Protein AF-A0AAW1UJN9-F1 (afdb_monomer)

Foldseek 3Di:
DDLLVQLVCVQPHPDDDDDDPQVNQVSCVVPPDLVSLVVDDDDCPDDDPDDDDDDDPPDPCVVVVVVVVVVCVVVCVVVVVCVVPGHDRDDSPCPPDPPPPCDCVNCVVVVVVVVVVVVVVVVVVVVVVVVVVVVVVVD

Organism: NCBI:txid420089

pLDDT: mean 86.1, std 11.38, range [46.56, 97.56]

Mean predicted aligned error: 10.86 Å

Secondary structure (DSSP, 8-state):
--HHHHHHHHHHSS------HHHHHHHHHHHS-HHHHTT-----S-----PPPP--TT-TTHHHHHHHHHHHHHTTHHHHHHHHHSPPPPP---TT-------TTTTHHHHHHHHHHHHHHHHHHHHHHHHHHHHTT--

Solvent-accessible surface area (backbone atoms only — not comparable to full-atom values): 8823 Å² total; per-residue (Å²): 133,55,72,68,60,44,51,52,40,44,74,77,44,102,50,88,72,92,68,63,60,36,69,46,28,47,53,46,61,76,70,50,53,69,78,53,52,62,69,65,81,86,77,91,85,75,88,82,68,85,85,77,89,86,74,69,88,92,48,87,58,55,61,61,52,51,53,51,52,51,50,39,54,76,70,41,51,54,59,55,51,47,67,72,72,43,45,63,78,67,78,57,84,62,89,77,59,88,73,77,76,79,46,72,78,78,50,43,67,61,56,50,54,51,51,51,51,54,53,52,52,52,51,52,53,52,51,51,54,53,50,53,60,52,57,65,68,75,110

Structure (mmCIF, N/CA/C/O backbone):
data_AF-A0AAW1UJN9-F1
#
_entry.id   AF-A0AAW1UJN9-F1
#
loop_
_atom_site.group_PDB
_atom_site.id
_atom_site.type_symbol
_atom_site.label_atom_id
_atom_site.label_alt_id
_atom_site.label_comp_id
_atom_site.label_asym_id
_atom_site.label_entity_id
_atom_site.label_seq_id
_atom_site.pdbx_PDB_ins_code
_atom_site.Cartn_x
_atom_site.Cartn_y
_atom_site.Cartn_z
_atom_site.occupancy
_atom_site.B_iso_or_equiv
_atom_site.auth_seq_id
_atom_site.auth_comp_id
_atom_site.auth_asym_id
_atom_site.auth_atom_id
_atom_site.pdbx_PDB_model_num
ATOM 1 N N . MET A 1 1 ? 2.416 -18.960 -7.296 1.00 78.38 1 MET A N 1
ATOM 2 C CA . MET A 1 1 ? 1.142 -18.286 -6.951 1.00 78.38 1 MET A CA 1
ATOM 3 C C . MET A 1 1 ? 0.792 -17.312 -8.062 1.00 78.38 1 MET A C 1
ATOM 5 O O . MET A 1 1 ? 1.701 -16.691 -8.597 1.00 78.38 1 MET A O 1
ATOM 9 N N . THR A 1 2 ? -0.483 -17.203 -8.435 1.00 92.25 2 THR A N 1
ATOM 10 C CA . THR A 1 2 ? -0.941 -16.167 -9.376 1.00 92.25 2 THR A CA 1
ATOM 11 C C . THR A 1 2 ? -1.050 -14.821 -8.657 1.00 92.25 2 THR A C 1
ATOM 13 O O . THR A 1 2 ? -1.210 -14.784 -7.438 1.00 92.25 2 THR A O 1
ATOM 16 N N . ILE A 1 3 ? -0.988 -13.712 -9.402 1.00 92.44 3 ILE A N 1
ATOM 17 C CA . ILE A 1 3 ? -1.084 -12.35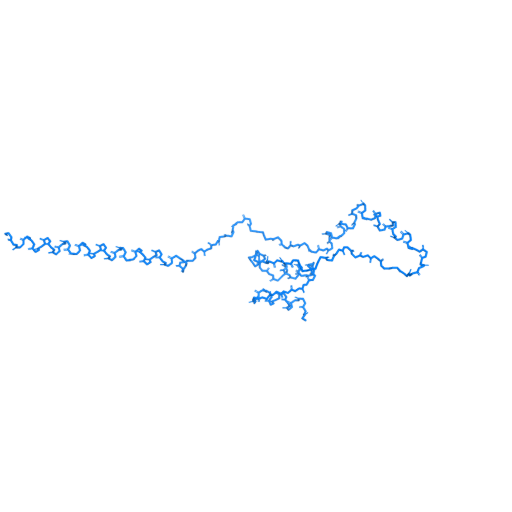5 -8.833 1.00 92.44 3 ILE A CA 1
ATOM 18 C C . ILE A 1 3 ? -2.394 -12.175 -8.053 1.00 92.44 3 ILE A C 1
ATOM 20 O O . ILE A 1 3 ? -2.378 -11.678 -6.932 1.00 92.44 3 ILE A O 1
ATOM 24 N N . LYS A 1 4 ? -3.517 -12.642 -8.616 1.00 92.94 4 LYS A N 1
ATOM 25 C CA . LYS A 1 4 ? -4.835 -12.561 -7.968 1.00 92.94 4 LYS A CA 1
ATOM 26 C C . LYS A 1 4 ? -4.880 -13.327 -6.648 1.00 92.94 4 LYS A C 1
ATOM 28 O O . LYS A 1 4 ? -5.376 -12.794 -5.666 1.00 92.94 4 LYS A O 1
ATOM 33 N N . GLU A 1 5 ? -4.335 -14.544 -6.614 1.00 93.94 5 GLU A N 1
ATOM 34 C CA . GLU A 1 5 ? -4.340 -15.343 -5.386 1.00 93.94 5 GLU A CA 1
ATOM 35 C C . GLU A 1 5 ? -3.401 -14.759 -4.327 1.00 93.94 5 GLU A C 1
ATOM 37 O O . GLU A 1 5 ? -3.766 -14.689 -3.158 1.00 93.94 5 GLU A O 1
ATOM 42 N N . GLY A 1 6 ? -2.224 -14.267 -4.729 1.00 93.75 6 GLY A N 1
ATOM 43 C CA . GLY A 1 6 ? -1.302 -13.590 -3.815 1.00 93.75 6 GLY A CA 1
ATOM 44 C C . GLY A 1 6 ? -1.935 -12.357 -3.172 1.00 93.75 6 GLY A C 1
ATOM 45 O O . GLY A 1 6 ? -1.888 -12.205 -1.956 1.00 93.75 6 GLY A O 1
ATOM 46 N N . ILE A 1 7 ? -2.599 -11.520 -3.971 1.00 94.12 7 ILE A N 1
ATOM 47 C CA . ILE A 1 7 ? -3.279 -10.308 -3.494 1.00 94.12 7 ILE A CA 1
ATOM 48 C C . ILE A 1 7 ? -4.488 -10.639 -2.612 1.00 94.12 7 ILE A C 1
ATOM 50 O O . ILE A 1 7 ? -4.692 -9.980 -1.596 1.00 94.12 7 ILE A O 1
ATOM 54 N N . ARG A 1 8 ? -5.246 -11.694 -2.933 1.00 93.31 8 ARG A N 1
ATOM 55 C CA . ARG A 1 8 ? -6.357 -12.166 -2.091 1.00 93.31 8 ARG A CA 1
ATOM 56 C C . ARG A 1 8 ? -5.879 -12.551 -0.691 1.00 93.31 8 ARG A C 1
ATOM 58 O O . ARG A 1 8 ? -6.518 -12.196 0.291 1.00 93.31 8 ARG A O 1
ATOM 65 N N . ARG A 1 9 ? -4.728 -13.218 -0.594 1.00 93.62 9 ARG A N 1
ATOM 66 C CA . ARG A 1 9 ? -4.125 -13.577 0.698 1.00 93.62 9 ARG A CA 1
ATOM 67 C C . ARG A 1 9 ? -3.615 -12.364 1.470 1.00 93.62 9 ARG A C 1
ATOM 69 O O . ARG A 1 9 ? -3.770 -12.337 2.682 1.00 93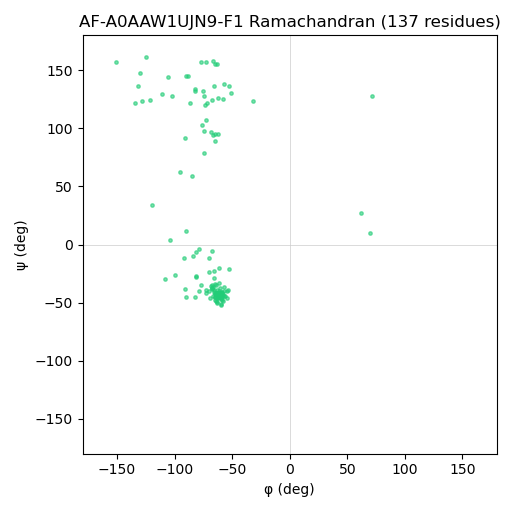.62 9 ARG A O 1
ATOM 76 N N . VAL A 1 10 ? -3.079 -11.350 0.784 1.00 92.75 10 VAL A N 1
ATOM 77 C CA . VAL A 1 10 ? -2.725 -10.058 1.410 1.00 92.75 10 VAL A CA 1
ATOM 78 C C . VAL A 1 10 ? -3.959 -9.365 2.003 1.00 92.75 10 VAL A C 1
ATOM 80 O O . VAL A 1 10 ? -3.845 -8.684 3.016 1.00 92.75 10 VAL A O 1
ATOM 83 N N . GLN A 1 11 ? -5.137 -9.534 1.395 1.00 90.06 11 GLN A N 1
ATOM 84 C CA . GLN A 1 11 ? -6.385 -8.951 1.895 1.00 90.06 11 GLN A CA 1
ATOM 85 C C . GLN A 1 11 ? -6.907 -9.657 3.159 1.00 90.06 11 GLN A C 1
ATOM 87 O O . GLN A 1 11 ? -7.438 -8.996 4.047 1.00 90.06 11 GLN A O 1
ATOM 92 N N . SER A 1 12 ? -6.795 -10.989 3.238 1.00 89.75 12 SER A N 1
ATOM 93 C CA . SER A 1 12 ? -7.423 -11.790 4.301 1.00 89.75 12 SER A CA 1
ATOM 94 C C . SER A 1 12 ? -6.492 -12.208 5.442 1.00 89.75 12 SER A C 1
ATOM 96 O O . SER A 1 12 ? -6.967 -12.487 6.540 1.00 89.75 12 SER A O 1
ATOM 98 N N . GLU A 1 13 ? -5.188 -12.314 5.192 1.00 90.94 13 GLU A N 1
ATOM 99 C CA . GLU A 1 13 ? -4.197 -12.878 6.117 1.00 90.94 13 GLU A CA 1
ATOM 100 C C . GLU A 1 13 ? -3.059 -11.880 6.378 1.00 90.94 13 GLU A C 1
ATOM 102 O O . GLU A 1 13 ? -2.806 -10.969 5.590 1.00 90.94 13 GLU A O 1
ATOM 107 N N . PHE A 1 14 ? -2.304 -12.080 7.464 1.00 88.94 14 PHE A N 1
ATOM 108 C CA . PHE A 1 14 ? -1.054 -11.350 7.697 1.00 88.94 14 PHE A CA 1
ATOM 109 C C . PHE A 1 14 ? 0.047 -11.890 6.769 1.00 88.94 14 PHE A C 1
ATOM 111 O O . PHE A 1 14 ? 0.872 -12.719 7.157 1.00 88.94 14 PHE A O 1
ATOM 118 N N . PHE A 1 15 ? 0.009 -11.464 5.507 1.00 92.19 15 PHE A N 1
ATOM 119 C CA . PHE A 1 15 ? 0.853 -11.984 4.437 1.00 92.19 15 PHE A CA 1
ATOM 120 C C . PHE A 1 15 ? 1.500 -10.851 3.633 1.00 92.19 15 PHE A C 1
ATOM 122 O O . PHE A 1 15 ? 0.849 -9.877 3.265 1.00 92.19 15 PHE A O 1
ATOM 129 N N . GLY A 1 16 ? 2.791 -10.994 3.330 1.00 91.62 16 GLY A N 1
ATOM 130 C CA . GLY A 1 16 ? 3.513 -10.113 2.414 1.00 91.62 16 GLY A CA 1
ATOM 131 C C . GLY A 1 16 ? 3.684 -10.784 1.054 1.00 91.62 16 GLY A C 1
ATOM 132 O O . GLY A 1 16 ? 4.184 -11.906 0.980 1.00 91.62 16 GLY A O 1
ATOM 133 N N . PHE A 1 17 ? 3.303 -10.102 -0.026 1.00 92.81 17 PHE A N 1
ATOM 134 C CA . PHE A 1 17 ? 3.439 -10.621 -1.387 1.00 92.81 17 PHE A CA 1
ATOM 135 C C . PHE A 1 17 ? 4.305 -9.699 -2.245 1.00 92.81 17 PHE A C 1
ATOM 137 O O . PHE A 1 17 ? 4.010 -8.516 -2.393 1.00 92.81 17 PHE A O 1
ATOM 144 N N . HIS A 1 18 ? 5.370 -10.251 -2.827 1.00 92.12 18 HIS A N 1
ATOM 145 C CA . HIS A 1 18 ? 6.220 -9.530 -3.768 1.00 92.12 18 HIS A CA 1
ATOM 146 C C . HIS A 1 18 ? 5.652 -9.644 -5.185 1.00 92.12 18 HIS A C 1
ATOM 148 O O . HIS A 1 18 ? 5.489 -10.746 -5.711 1.00 92.12 18 HIS A O 1
ATOM 154 N N . VAL A 1 19 ? 5.358 -8.502 -5.804 1.00 90.88 19 VAL A N 1
ATOM 155 C CA . VAL A 1 19 ? 4.787 -8.415 -7.150 1.00 90.88 19 VAL A CA 1
ATOM 156 C C . VAL A 1 19 ? 5.226 -7.121 -7.826 1.00 90.88 19 VAL A C 1
ATOM 158 O O . VAL A 1 19 ? 5.560 -6.141 -7.162 1.00 90.88 19 VAL A O 1
ATOM 161 N N . GLU A 1 20 ? 5.199 -7.108 -9.157 1.00 88.25 20 GLU A N 1
ATOM 162 C CA . GLU A 1 20 ? 5.316 -5.877 -9.930 1.00 88.25 20 GLU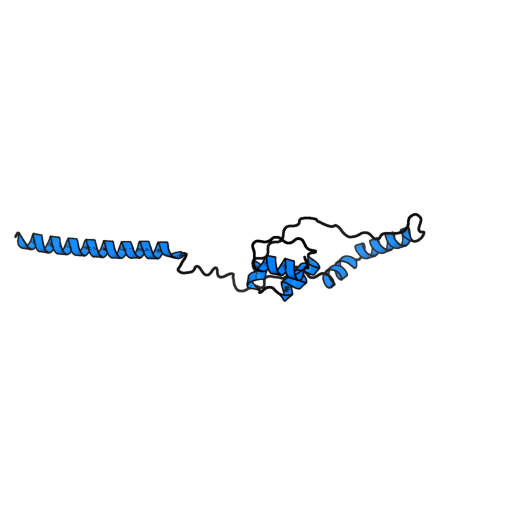 A CA 1
ATOM 163 C C . GLU A 1 20 ? 4.199 -4.894 -9.534 1.00 88.25 20 GLU A C 1
ATOM 165 O O . GLU A 1 20 ? 3.009 -5.221 -9.602 1.00 88.25 20 GLU A O 1
ATOM 170 N N . LEU A 1 21 ? 4.588 -3.677 -9.149 1.00 87.75 21 LEU A N 1
ATOM 171 C CA . LEU A 1 21 ? 3.677 -2.681 -8.587 1.00 87.75 21 LEU A CA 1
ATOM 172 C C . LEU A 1 21 ? 2.516 -2.330 -9.519 1.00 87.75 21 LEU A C 1
ATOM 174 O O . LEU A 1 21 ? 1.384 -2.277 -9.062 1.00 87.75 21 LEU A O 1
ATOM 178 N N . SER A 1 22 ? 2.752 -2.135 -10.819 1.00 88.62 22 SER A N 1
ATOM 179 C CA . SER A 1 22 ? 1.677 -1.738 -11.742 1.00 88.62 22 SER A CA 1
ATOM 180 C C . SER A 1 22 ? 0.587 -2.803 -11.861 1.00 88.62 22 SER A C 1
ATOM 182 O O . SER A 1 22 ? -0.601 -2.519 -11.693 1.00 88.62 22 SER A O 1
ATOM 184 N N . SER A 1 23 ? 0.994 -4.049 -12.107 1.00 90.56 23 SER A N 1
ATOM 185 C CA . SER A 1 23 ? 0.080 -5.186 -12.194 1.00 90.56 23 SER A CA 1
ATOM 186 C C . SER A 1 23 ? -0.626 -5.437 -10.857 1.00 90.56 23 SER A C 1
ATOM 188 O O . SER A 1 23 ? -1.829 -5.706 -10.832 1.00 90.56 23 SER A O 1
ATOM 190 N N . GLY A 1 24 ? 0.097 -5.297 -9.741 1.00 92.12 24 GLY A N 1
ATOM 191 C CA . GLY A 1 24 ? -0.461 -5.427 -8.397 1.00 92.12 24 GLY A CA 1
ATOM 192 C C . GLY A 1 24 ? -1.490 -4.344 -8.071 1.00 92.12 24 GLY A C 1
ATOM 193 O O . GLY A 1 24 ? -2.595 -4.660 -7.636 1.00 92.12 24 GLY A O 1
ATOM 194 N N . TYR A 1 25 ? -1.173 -3.080 -8.352 1.00 91.75 25 TYR A N 1
ATOM 195 C CA . TYR A 1 25 ? -2.057 -1.944 -8.101 1.00 91.75 25 TYR A CA 1
ATOM 196 C C . TYR A 1 25 ? -3.335 -1.986 -8.912 1.00 91.75 25 TYR A C 1
ATOM 198 O O . TYR A 1 25 ? -4.384 -1.626 -8.381 1.00 91.75 25 TYR A O 1
ATOM 206 N N . LYS A 1 26 ? -3.281 -2.486 -10.146 1.00 92.44 26 LYS A N 1
ATOM 207 C CA . LYS A 1 26 ? -4.488 -2.720 -10.937 1.00 92.44 26 LYS A CA 1
ATOM 208 C C . LYS A 1 26 ? -5.431 -3.702 -10.240 1.00 92.44 26 LYS A C 1
ATOM 210 O O . LYS A 1 26 ? -6.591 -3.384 -10.010 1.00 92.44 26 LYS A O 1
ATOM 215 N N . VAL A 1 27 ? -4.920 -4.865 -9.831 1.00 93.25 27 VAL A N 1
ATOM 216 C CA . VAL A 1 27 ? -5.740 -5.891 -9.168 1.00 93.25 27 VAL A CA 1
ATOM 217 C C . VAL A 1 27 ? -6.250 -5.410 -7.807 1.00 93.25 27 VAL A C 1
ATOM 219 O O . VAL A 1 27 ? -7.412 -5.646 -7.486 1.00 93.25 27 VAL A O 1
ATOM 222 N N . ILE A 1 28 ? -5.428 -4.711 -7.019 1.00 93.00 28 ILE A N 1
ATOM 223 C CA . ILE A 1 28 ? -5.841 -4.107 -5.738 1.00 93.00 28 ILE A CA 1
ATOM 224 C C . ILE A 1 28 ? -6.931 -3.054 -5.965 1.00 93.00 28 ILE A C 1
ATOM 226 O O . ILE A 1 28 ? -7.920 -3.035 -5.239 1.00 93.00 28 ILE A O 1
ATOM 230 N N . GLY A 1 29 ? -6.784 -2.203 -6.982 1.00 90.50 29 GLY A N 1
ATOM 231 C CA . GLY A 1 29 ? -7.778 -1.193 -7.341 1.00 90.50 29 GLY A CA 1
ATOM 232 C C . GLY A 1 29 ? -9.156 -1.790 -7.634 1.00 90.50 29 GLY A C 1
ATOM 233 O O . GLY A 1 29 ? -10.151 -1.226 -7.176 1.00 90.50 29 GLY A O 1
ATOM 234 N N . ASP A 1 30 ? -9.181 -2.939 -8.318 1.00 90.25 30 ASP A N 1
ATOM 235 C CA . ASP A 1 30 ? -10.397 -3.654 -8.725 1.00 90.25 30 ASP A CA 1
ATOM 236 C C . ASP A 1 30 ? -11.020 -4.517 -7.607 1.00 90.25 30 ASP A C 1
ATOM 238 O O . ASP A 1 30 ? -12.221 -4.780 -7.636 1.00 90.25 30 ASP A O 1
ATOM 242 N N . SER A 1 31 ? -10.225 -5.004 -6.645 1.00 91.00 31 SER A N 1
ATOM 243 C CA . SER A 1 31 ? -10.675 -5.992 -5.642 1.00 91.00 31 SER A CA 1
ATOM 244 C C . SER A 1 31 ? -10.847 -5.447 -4.223 1.00 91.00 31 SER A C 1
ATOM 246 O O . SER A 1 31 ? -11.678 -5.968 -3.478 1.00 91.00 31 SER A O 1
ATOM 248 N N . PHE A 1 32 ? -10.084 -4.423 -3.830 1.00 90.12 32 PHE A N 1
ATOM 249 C CA . PHE A 1 32 ? -10.093 -3.909 -2.459 1.00 90.12 32 PHE A CA 1
ATOM 250 C C . PHE A 1 32 ? -11.168 -2.839 -2.299 1.00 90.12 32 PHE A C 1
ATOM 252 O O . PHE A 1 32 ? -11.396 -2.012 -3.188 1.00 90.12 32 PHE A O 1
ATOM 259 N N . LYS A 1 33 ? -11.784 -2.793 -1.119 1.00 88.25 33 LYS A N 1
ATOM 260 C CA . LYS A 1 33 ? -12.666 -1.684 -0.731 1.00 88.25 33 LYS A CA 1
ATOM 261 C C . LYS A 1 33 ? -11.841 -0.431 -0.437 1.00 88.25 33 LYS A C 1
ATOM 263 O O . LYS A 1 33 ? -10.676 -0.521 -0.060 1.00 88.25 33 LYS A O 1
ATOM 268 N N . GLU A 1 34 ? -12.454 0.748 -0.533 1.00 83.50 34 GLU A N 1
ATOM 269 C CA . GLU A 1 34 ? -11.770 2.024 -0.246 1.00 83.50 34 GLU A CA 1
ATOM 270 C C . GLU A 1 34 ? -11.122 2.060 1.146 1.00 83.50 34 GLU A C 1
ATOM 272 O O . GLU A 1 34 ? -9.980 2.488 1.286 1.00 83.50 34 GLU A O 1
ATOM 277 N N . THR A 1 35 ? -11.790 1.510 2.162 1.00 81.06 35 THR A N 1
ATOM 278 C CA . THR A 1 35 ? -11.248 1.410 3.527 1.00 81.06 35 THR A CA 1
ATOM 279 C C . THR A 1 35 ? -10.015 0.508 3.616 1.00 81.06 35 THR A C 1
ATOM 281 O O . THR A 1 35 ? -9.107 0.773 4.398 1.00 81.06 35 THR A O 1
ATOM 284 N N . GLU A 1 36 ? -9.961 -0.553 2.809 1.00 83.69 36 GLU A N 1
ATOM 285 C CA . GLU A 1 36 ? -8.856 -1.520 2.796 1.00 83.69 36 GLU A CA 1
ATOM 286 C C . GLU A 1 36 ? -7.633 -0.955 2.064 1.00 83.69 36 GLU A C 1
ATOM 288 O O . GLU A 1 36 ? -6.499 -1.172 2.492 1.00 83.69 36 GLU A O 1
ATOM 293 N N . LYS A 1 37 ? -7.848 -0.157 1.008 1.00 87.81 37 LYS A N 1
ATOM 294 C CA . LYS A 1 37 ? -6.772 0.527 0.267 1.00 87.81 37 LYS A CA 1
ATOM 295 C C . LYS A 1 37 ? -5.927 1.420 1.181 1.00 87.81 37 LYS A C 1
ATOM 297 O O . LYS A 1 37 ? -4.711 1.485 1.024 1.00 87.81 37 LYS A O 1
ATOM 302 N N . CYS A 1 38 ? -6.551 2.063 2.167 1.00 84.25 38 CYS A N 1
ATOM 303 C CA . CYS A 1 38 ? -5.880 2.936 3.132 1.00 84.25 38 CYS A CA 1
ATOM 304 C C . CYS A 1 38 ? -4.981 2.185 4.130 1.00 84.25 38 CYS A C 1
ATOM 306 O O . CYS A 1 38 ? -4.051 2.773 4.681 1.00 84.25 38 CYS A O 1
ATOM 308 N N . GLY A 1 39 ? -5.248 0.897 4.363 1.00 82.06 39 GLY A N 1
ATOM 309 C CA . GLY A 1 39 ? -4.434 0.031 5.219 1.00 82.06 39 GLY A CA 1
ATOM 310 C C . GLY A 1 39 ? -3.231 -0.592 4.506 1.00 82.06 39 GLY A C 1
ATOM 311 O O . GLY A 1 39 ? -2.375 -1.183 5.163 1.00 82.06 39 GLY A O 1
ATOM 312 N N . LEU A 1 40 ? -3.142 -0.461 3.178 1.00 87.44 40 LEU A N 1
ATOM 313 C CA . LEU A 1 40 ? -2.094 -1.087 2.381 1.00 87.44 40 LEU A CA 1
ATOM 314 C C . LEU A 1 40 ? -0.719 -0.469 2.686 1.00 87.44 40 LEU A C 1
ATOM 316 O O . LEU A 1 40 ? -0.502 0.738 2.538 1.00 87.44 40 LEU A O 1
ATOM 320 N N . ARG A 1 41 ? 0.244 -1.314 3.061 1.00 86.44 41 ARG A N 1
ATOM 321 C CA . ARG A 1 41 ? 1.650 -0.936 3.235 1.00 86.44 41 ARG A CA 1
ATOM 322 C C . ARG A 1 41 ? 2.488 -1.593 2.148 1.00 86.44 41 ARG A C 1
ATOM 324 O O . ARG A 1 41 ? 2.403 -2.797 1.938 1.00 86.44 41 ARG A O 1
ATOM 331 N N . GLU A 1 42 ? 3.297 -0.790 1.470 1.00 87.12 42 GLU A N 1
ATOM 332 C CA . GLU A 1 42 ? 4.283 -1.262 0.500 1.00 87.12 42 GLU A CA 1
ATOM 333 C C . GLU A 1 42 ? 5.684 -1.155 1.107 1.00 87.12 42 GLU A C 1
ATOM 335 O O . GLU A 1 42 ? 5.970 -0.221 1.859 1.00 87.12 42 GLU A O 1
ATOM 340 N N . ILE A 1 43 ? 6.553 -2.110 0.782 1.00 89.06 43 ILE A N 1
ATOM 341 C CA . ILE A 1 43 ? 7.973 -2.074 1.134 1.00 89.06 43 ILE A CA 1
ATOM 342 C C . ILE A 1 43 ? 8.752 -2.326 -0.152 1.00 89.06 43 ILE A C 1
ATOM 344 O O . ILE A 1 43 ? 8.556 -3.347 -0.816 1.00 89.06 43 ILE A O 1
ATOM 348 N N . THR A 1 44 ? 9.636 -1.399 -0.507 1.00 85.88 44 THR A N 1
ATOM 349 C CA . THR A 1 44 ? 10.494 -1.539 -1.685 1.00 85.88 44 THR A CA 1
ATOM 350 C C . THR A 1 44 ? 11.567 -2.585 -1.406 1.00 85.88 44 THR A C 1
ATOM 352 O O . THR A 1 44 ? 12.487 -2.342 -0.631 1.00 85.88 44 THR A O 1
ATOM 355 N N . TYR A 1 45 ? 11.440 -3.759 -2.028 1.00 82.88 45 TYR A N 1
ATOM 356 C CA . TYR A 1 45 ? 12.422 -4.840 -1.894 1.00 82.88 45 TYR A CA 1
ATOM 357 C C . TYR A 1 45 ? 13.525 -4.763 -2.960 1.00 82.88 45 TYR A C 1
ATOM 359 O O . TYR A 1 45 ? 14.704 -4.878 -2.643 1.00 82.88 45 TYR A O 1
ATOM 367 N N . VAL A 1 46 ? 13.151 -4.526 -4.222 1.00 81.19 46 VAL A N 1
ATOM 368 C CA . VAL A 1 46 ? 14.085 -4.354 -5.344 1.00 81.19 46 VAL A CA 1
ATOM 369 C C . VAL A 1 46 ? 13.646 -3.145 -6.153 1.00 81.19 46 VAL A C 1
ATOM 371 O O . VAL A 1 46 ? 12.528 -3.114 -6.663 1.00 81.19 46 VAL A O 1
ATOM 374 N N . ASP A 1 47 ? 14.537 -2.167 -6.278 1.00 73.06 47 ASP A N 1
ATOM 375 C CA . ASP A 1 47 ? 14.350 -1.017 -7.157 1.00 73.06 47 ASP A CA 1
ATOM 376 C C . ASP A 1 47 ? 14.950 -1.337 -8.532 1.00 73.06 47 ASP A C 1
ATOM 378 O O . ASP A 1 47 ? 16.154 -1.188 -8.769 1.00 73.06 47 ASP A O 1
ATOM 382 N N . VAL A 1 48 ? 14.123 -1.877 -9.431 1.00 67.94 48 VAL A N 1
ATOM 383 C CA . VAL A 1 48 ? 14.545 -2.130 -10.812 1.00 67.94 48 VAL A CA 1
ATOM 384 C C . VAL A 1 48 ? 14.544 -0.799 -11.552 1.00 67.94 48 VAL A C 1
ATOM 386 O O . VAL A 1 48 ? 13.499 -0.293 -11.957 1.00 67.94 48 VAL A O 1
ATOM 389 N N . LYS A 1 49 ? 15.739 -0.237 -11.743 1.00 62.62 49 LYS A N 1
ATOM 390 C CA . LYS A 1 49 ? 15.933 0.928 -12.611 1.00 62.62 49 LYS A CA 1
ATOM 391 C C . LYS A 1 49 ? 15.589 0.591 -14.064 1.00 62.62 49 LYS A C 1
ATOM 393 O O . LYS A 1 49 ? 15.660 -0.564 -14.477 1.00 62.62 49 LYS A O 1
ATOM 398 N N . GLU A 1 50 ? 15.232 1.635 -14.808 1.00 71.19 50 GLU A N 1
ATOM 399 C CA . GLU A 1 50 ? 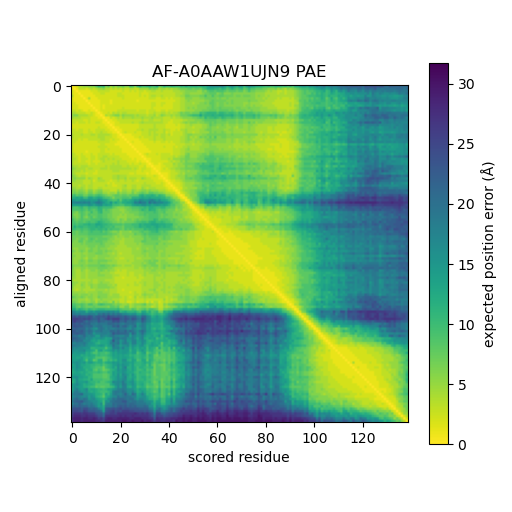14.771 1.627 -16.202 1.00 71.19 50 GLU A CA 1
ATOM 400 C C . GLU A 1 50 ? 15.402 0.507 -17.059 1.00 71.19 50 GLU A C 1
ATOM 402 O O . GLU A 1 50 ? 16.633 0.426 -17.154 1.00 71.19 50 GLU A O 1
ATOM 407 N N . PRO A 1 51 ? 14.589 -0.364 -17.690 1.00 78.00 51 PRO A N 1
ATOM 408 C CA . PRO A 1 51 ? 15.111 -1.459 -18.493 1.00 78.00 51 PRO A CA 1
ATOM 409 C C . PRO A 1 51 ? 15.849 -0.924 -19.725 1.00 78.00 51 PRO A C 1
ATOM 411 O O . PRO A 1 51 ? 15.369 -0.035 -20.429 1.00 78.00 51 PRO A O 1
ATOM 414 N N . TRP A 1 52 ? 17.012 -1.506 -20.011 1.00 81.88 52 TRP A N 1
ATOM 415 C CA . TRP A 1 52 ? 17.819 -1.156 -21.178 1.00 81.88 52 TRP A CA 1
ATOM 416 C C . TRP A 1 52 ? 17.438 -2.008 -22.387 1.00 81.88 52 TRP A C 1
ATOM 418 O O . TRP A 1 52 ? 17.156 -3.201 -22.265 1.00 81.88 52 TRP A O 1
ATOM 428 N N . LEU A 1 53 ? 17.496 -1.412 -23.578 1.00 87.88 53 LEU A N 1
ATOM 429 C CA . LEU A 1 53 ? 17.293 -2.141 -24.826 1.00 87.88 53 LEU A CA 1
ATOM 430 C C . LEU A 1 53 ? 18.506 -3.041 -25.118 1.00 87.88 53 LEU A C 1
ATOM 432 O O . LEU A 1 53 ? 19.633 -2.562 -25.260 1.00 87.88 53 LEU A O 1
ATOM 436 N N . SER A 1 54 ? 18.282 -4.347 -25.247 1.00 89.31 54 SER A N 1
ATOM 437 C CA . SER A 1 54 ? 19.324 -5.302 -25.631 1.00 89.31 54 SER A CA 1
ATOM 438 C C . SER A 1 54 ? 19.521 -5.333 -27.149 1.00 89.31 54 SER A C 1
ATOM 440 O O . SER A 1 54 ? 18.558 -5.479 -27.899 1.00 89.31 54 SER A O 1
ATOM 442 N N . ILE A 1 55 ? 20.772 -5.264 -27.608 1.00 91.31 55 ILE A N 1
ATOM 443 C CA . ILE A 1 55 ? 21.147 -5.341 -29.029 1.00 91.31 55 ILE A CA 1
ATOM 444 C C . ILE A 1 55 ? 22.262 -6.378 -29.219 1.00 91.31 55 ILE A C 1
ATOM 446 O O . ILE A 1 55 ? 23.120 -6.555 -28.352 1.00 91.31 55 ILE A O 1
ATOM 450 N N . ARG A 1 56 ? 22.274 -7.054 -30.378 1.00 93.56 56 ARG A N 1
ATOM 451 C CA . ARG A 1 56 ? 23.342 -7.991 -30.768 1.00 93.56 56 ARG A CA 1
ATOM 452 C C . ARG A 1 56 ? 24.710 -7.296 -30.765 1.00 93.56 56 ARG A C 1
ATOM 454 O O . ARG A 1 56 ? 24.856 -6.186 -31.280 1.00 93.56 56 ARG A O 1
ATOM 461 N N . LYS A 1 57 ? 25.735 -7.981 -30.246 1.00 90.50 57 LYS A N 1
ATOM 462 C CA . LYS A 1 57 ? 27.130 -7.515 -30.318 1.00 90.50 57 LYS A CA 1
ATOM 463 C C . LYS A 1 57 ? 27.509 -7.199 -31.778 1.00 90.50 57 LYS A C 1
ATOM 465 O O . LYS A 1 57 ? 27.177 -7.971 -32.672 1.00 90.50 57 LYS A O 1
ATOM 470 N N . ASN A 1 58 ? 28.189 -6.070 -31.992 1.00 90.25 58 ASN A N 1
ATOM 471 C CA . ASN A 1 58 ? 28.628 -5.555 -33.302 1.00 90.25 58 ASN A CA 1
ATOM 472 C C . ASN A 1 58 ? 27.506 -5.226 -34.308 1.00 90.25 58 ASN A C 1
ATOM 474 O O . ASN A 1 58 ? 27.726 -5.253 -35.513 1.00 90.25 58 ASN A O 1
ATOM 478 N N . SER A 1 59 ? 26.304 -4.891 -33.833 1.00 92.75 59 SER A N 1
ATOM 479 C CA . SER A 1 59 ? 25.246 -4.362 -34.700 1.00 92.75 59 SER A CA 1
ATOM 480 C C . SER A 1 59 ? 25.506 -2.904 -35.091 1.00 92.75 59 SER A C 1
ATOM 482 O O . SER A 1 59 ? 25.712 -2.058 -34.216 1.00 92.75 59 SER A O 1
ATOM 484 N N . SER A 1 60 ? 25.389 -2.586 -36.384 1.00 93.62 60 SER A N 1
ATOM 485 C CA . SER A 1 60 ? 25.456 -1.210 -36.905 1.00 93.62 60 SER A CA 1
ATOM 486 C C . SER A 1 60 ? 24.345 -0.301 -36.359 1.00 93.62 60 SER A C 1
ATOM 488 O O . SER A 1 60 ? 24.492 0.916 -36.345 1.00 93.62 60 SER A O 1
ATOM 490 N N . TYR A 1 61 ? 23.247 -0.872 -35.847 1.00 93.19 61 TYR A N 1
ATOM 491 C CA . TYR A 1 61 ? 22.116 -0.116 -35.290 1.00 93.19 61 TYR A CA 1
ATOM 492 C C . TYR A 1 61 ? 22.327 0.364 -33.851 1.00 93.19 61 TYR A C 1
ATOM 494 O O . TYR A 1 61 ? 21.489 1.096 -33.322 1.00 93.19 61 TYR A O 1
ATOM 502 N N . LYS A 1 62 ? 23.426 -0.040 -33.199 1.00 93.06 62 LYS A N 1
ATOM 503 C CA . LYS A 1 62 ? 23.696 0.288 -31.793 1.00 93.06 62 LYS A CA 1
ATOM 504 C C . LYS A 1 62 ? 23.649 1.795 -31.535 1.00 93.06 62 LYS A C 1
ATOM 506 O O . LYS A 1 62 ? 23.019 2.220 -30.571 1.00 93.06 62 LYS A O 1
ATOM 511 N N . GLU A 1 63 ? 24.289 2.585 -32.393 1.00 91.62 63 GLU A N 1
ATOM 512 C CA . GLU A 1 63 ? 24.394 4.031 -32.185 1.00 91.62 63 GLU A CA 1
ATOM 513 C C . GLU A 1 63 ? 23.063 4.740 -32.447 1.00 91.62 63 GLU A C 1
ATOM 515 O O . GLU A 1 63 ? 22.633 5.562 -31.642 1.00 91.62 63 GLU A O 1
ATOM 520 N N . ILE A 1 64 ? 22.352 4.335 -33.504 1.00 94.00 64 ILE A N 1
ATOM 521 C CA . ILE A 1 64 ? 21.025 4.868 -33.841 1.00 94.00 64 ILE A CA 1
ATOM 522 C C . ILE A 1 64 ? 20.049 4.641 -32.681 1.00 94.00 64 ILE A C 1
ATOM 524 O O . ILE A 1 64 ? 19.382 5.575 -32.241 1.00 94.00 64 ILE A O 1
ATOM 528 N N . MET A 1 65 ? 20.002 3.422 -32.140 1.00 93.75 65 MET A N 1
ATOM 529 C CA . MET A 1 65 ? 19.115 3.097 -31.020 1.00 93.75 65 MET A CA 1
ATOM 530 C C . MET A 1 65 ? 19.516 3.823 -29.736 1.00 93.75 65 MET A C 1
ATOM 532 O O . MET A 1 65 ? 18.651 4.300 -29.006 1.00 93.75 65 MET A O 1
ATOM 536 N N . LYS A 1 66 ? 20.817 3.967 -29.470 1.00 91.75 66 LYS A N 1
ATOM 537 C CA . LYS A 1 66 ? 21.316 4.689 -28.294 1.00 91.75 66 LYS A CA 1
ATOM 538 C C . LYS A 1 66 ? 20.941 6.172 -28.334 1.00 91.75 66 LYS A C 1
ATOM 540 O O . LYS A 1 66 ? 20.424 6.691 -27.345 1.00 91.75 66 LYS A O 1
ATOM 545 N N . ILE A 1 67 ? 21.174 6.841 -29.465 1.00 94.56 67 ILE A N 1
ATOM 546 C CA . ILE A 1 67 ? 20.819 8.256 -29.655 1.00 94.56 67 ILE A CA 1
ATOM 547 C C . ILE A 1 67 ? 19.296 8.424 -29.606 1.00 94.56 67 ILE A C 1
ATOM 549 O O . ILE A 1 67 ? 18.802 9.312 -28.913 1.00 94.56 67 ILE A O 1
ATOM 553 N N . GLY A 1 68 ? 18.549 7.549 -30.286 1.00 94.19 68 GLY A N 1
ATOM 554 C CA . GLY A 1 68 ? 17.087 7.573 -30.297 1.00 94.19 68 GLY A CA 1
ATOM 555 C C . GLY A 1 68 ? 16.483 7.450 -28.897 1.00 94.19 68 GLY A C 1
ATOM 556 O O . GLY A 1 68 ? 15.656 8.275 -28.515 1.00 94.19 68 GLY A O 1
ATOM 557 N N . MET A 1 69 ? 16.946 6.483 -28.099 1.00 92.94 69 MET A N 1
ATOM 558 C CA . MET A 1 69 ? 16.475 6.298 -26.721 1.00 92.94 69 MET A CA 1
ATOM 559 C C . MET A 1 69 ? 16.810 7.488 -25.826 1.00 92.94 69 MET A C 1
ATOM 561 O O . MET A 1 69 ? 15.949 7.948 -25.077 1.00 92.94 69 MET A O 1
ATOM 565 N N . ARG A 1 70 ? 18.026 8.039 -25.939 1.00 92.38 70 ARG A N 1
ATOM 566 C CA . ARG A 1 70 ? 18.408 9.229 -25.170 1.00 92.38 70 ARG A CA 1
ATOM 567 C C . ARG A 1 70 ? 17.522 10.424 -25.527 1.00 92.38 70 ARG A C 1
ATOM 569 O O . ARG A 1 70 ? 17.031 11.097 -24.629 1.00 92.38 70 ARG A O 1
ATOM 576 N N . ARG A 1 71 ? 17.211 10.616 -26.812 1.00 95.88 71 ARG A N 1
ATOM 577 C CA . ARG A 1 71 ? 16.288 11.665 -27.260 1.00 95.88 71 ARG A CA 1
ATOM 578 C C . ARG A 1 71 ? 14.879 11.476 -26.685 1.00 95.88 71 ARG A C 1
ATOM 580 O O . ARG A 1 71 ? 14.294 12.440 -26.207 1.00 95.88 71 ARG A O 1
ATOM 587 N N . ILE A 1 72 ? 14.343 10.252 -26.683 1.00 94.38 72 ILE A N 1
ATOM 588 C CA . ILE A 1 72 ? 13.031 9.929 -26.084 1.00 94.38 72 ILE A CA 1
ATOM 589 C C . ILE A 1 72 ? 13.002 10.287 -24.590 1.00 94.38 72 ILE A C 1
ATOM 591 O O . ILE A 1 72 ? 12.007 10.842 -24.113 1.00 94.38 72 ILE A O 1
ATOM 595 N N . GLN A 1 73 ? 14.087 9.995 -23.868 1.00 91.69 73 GLN A N 1
ATOM 596 C CA . GLN A 1 73 ? 14.223 10.308 -22.447 1.00 91.69 73 GLN A CA 1
ATOM 597 C C . GLN A 1 73 ? 14.331 11.820 -22.203 1.00 91.69 73 GLN A C 1
ATOM 599 O O . GLN A 1 73 ? 13.603 12.350 -21.368 1.00 91.69 73 GLN A O 1
ATOM 604 N N . GLU A 1 74 ? 15.158 12.530 -22.976 1.00 95.56 74 GLU A N 1
ATOM 605 C CA . GLU A 1 74 ? 15.323 13.992 -22.897 1.00 95.56 74 GLU A CA 1
ATOM 606 C C . GLU A 1 74 ? 14.019 14.749 -23.180 1.00 95.56 74 GLU A C 1
ATOM 608 O O . GLU A 1 74 ? 13.723 15.743 -22.526 1.00 95.56 74 GLU A O 1
ATOM 613 N N . HIS A 1 75 ? 13.203 14.260 -24.120 1.00 96.44 75 HIS A N 1
ATOM 614 C CA . HIS A 1 75 ? 11.901 14.861 -24.433 1.00 96.44 75 HIS A CA 1
ATOM 615 C C . HIS A 1 75 ? 10.812 14.473 -23.415 1.00 96.44 75 HIS A C 1
ATOM 617 O O . HIS A 1 75 ? 9.669 14.912 -23.540 1.00 96.44 75 HIS A O 1
ATOM 623 N N . GLY A 1 76 ? 11.118 13.613 -22.436 1.00 94.06 76 GLY A N 1
ATOM 624 C CA . GLY A 1 76 ? 10.160 13.143 -21.432 1.00 94.06 76 GLY A CA 1
ATOM 625 C C . GLY A 1 76 ? 9.066 12.216 -21.977 1.00 94.06 76 GLY A C 1
ATOM 626 O O . GLY A 1 76 ? 8.118 11.894 -21.258 1.00 94.06 76 GLY A O 1
ATOM 627 N N . LEU A 1 77 ? 9.180 11.749 -23.226 1.00 94.88 77 LEU A N 1
ATOM 628 C CA . LEU A 1 77 ? 8.183 10.875 -23.855 1.00 94.88 77 LEU A CA 1
ATOM 629 C C . LEU A 1 77 ? 8.048 9.553 -23.095 1.00 94.88 77 LEU A C 1
ATOM 631 O O . LEU A 1 77 ? 6.934 9.092 -22.861 1.00 94.88 77 LEU A O 1
ATOM 635 N N . GLN A 1 78 ? 9.170 8.991 -22.638 1.00 91.75 78 GLN A N 1
ATOM 636 C CA . GLN A 1 78 ? 9.169 7.778 -21.822 1.00 91.75 78 GLN A CA 1
ATOM 637 C C . GLN A 1 78 ? 8.370 7.962 -20.528 1.00 91.75 78 GLN A C 1
ATOM 639 O O . GLN A 1 78 ? 7.540 7.118 -20.199 1.00 91.75 78 GLN A O 1
ATOM 644 N N . HIS A 1 79 ? 8.566 9.079 -19.822 1.00 90.81 79 HIS A N 1
ATOM 645 C CA . HIS A 1 79 ? 7.823 9.373 -18.597 1.00 90.81 79 HIS A CA 1
ATOM 646 C C . HIS A 1 79 ? 6.321 9.523 -18.874 1.00 90.81 79 HIS A C 1
ATOM 648 O O . HIS A 1 79 ? 5.489 8.983 -18.142 1.00 90.81 79 HIS A O 1
ATOM 654 N N . ARG A 1 80 ? 5.962 10.204 -19.970 1.00 93.38 80 ARG A N 1
ATOM 655 C CA . ARG A 1 80 ? 4.566 10.373 -20.383 1.00 93.38 80 ARG A CA 1
ATOM 656 C C . ARG A 1 80 ? 3.887 9.033 -20.648 1.00 93.38 80 ARG A C 1
ATOM 658 O O . ARG A 1 80 ? 2.817 8.790 -20.095 1.00 93.38 80 ARG A O 1
ATOM 665 N N . GLU A 1 81 ? 4.490 8.174 -21.465 1.00 92.81 81 GLU A N 1
ATOM 666 C CA . GLU A 1 81 ? 3.917 6.859 -21.773 1.00 92.81 81 GLU A CA 1
ATOM 667 C C . GLU A 1 81 ? 3.866 5.967 -20.531 1.00 92.81 81 GLU A C 1
ATOM 669 O O . GLU A 1 81 ? 2.832 5.360 -20.261 1.00 92.81 81 GLU A O 1
ATOM 674 N N . ALA A 1 82 ? 4.919 5.970 -19.708 1.00 89.50 82 ALA A N 1
ATOM 675 C CA . ALA A 1 82 ? 4.936 5.242 -18.444 1.00 89.50 82 ALA A CA 1
ATOM 676 C C . ALA A 1 82 ? 3.769 5.664 -17.535 1.00 89.50 82 ALA A C 1
ATOM 678 O O . ALA A 1 82 ? 3.065 4.814 -17.001 1.00 89.50 82 ALA A O 1
ATOM 679 N N . SER A 1 83 ? 3.496 6.965 -17.416 1.00 88.88 83 SER A N 1
ATOM 680 C CA . SER A 1 83 ? 2.390 7.474 -16.596 1.00 88.88 83 SER A CA 1
ATOM 681 C C . SER A 1 83 ? 0.991 7.083 -17.095 1.00 88.88 83 SER A C 1
ATOM 683 O O . SER A 1 83 ? 0.044 7.109 -16.309 1.00 88.88 83 SER A O 1
ATOM 685 N N . ARG A 1 84 ? 0.859 6.760 -18.389 1.00 90.69 84 ARG A N 1
ATOM 686 C CA . ARG A 1 84 ? -0.397 6.356 -19.040 1.00 90.69 84 ARG A CA 1
ATOM 687 C C . ARG A 1 84 ? -0.605 4.845 -19.000 1.00 90.69 84 ARG A C 1
ATOM 689 O O . ARG A 1 84 ? -1.735 4.397 -18.847 1.00 90.69 84 ARG A O 1
ATOM 696 N N . LEU A 1 85 ? 0.473 4.082 -19.171 1.00 89.06 85 LEU A N 1
ATOM 697 C CA . LEU A 1 85 ? 0.458 2.619 -19.209 1.00 89.06 85 LEU A CA 1
ATOM 698 C C . LEU A 1 85 ? 0.450 2.007 -17.808 1.00 89.06 85 LEU A C 1
ATOM 700 O O . LEU A 1 85 ? -0.298 1.063 -17.553 1.00 89.06 85 LEU A O 1
ATOM 704 N N . TYR A 1 86 ? 1.290 2.519 -16.905 1.00 88.31 86 TYR A N 1
ATOM 705 C CA . TYR A 1 86 ? 1.422 1.956 -15.570 1.00 88.31 86 TYR A CA 1
ATOM 706 C C . TYR A 1 86 ? 0.324 2.470 -14.649 1.00 88.31 86 TYR A C 1
ATOM 708 O O . TYR A 1 86 ? 0.035 3.667 -14.575 1.00 88.31 86 TYR A O 1
ATOM 716 N N . THR A 1 87 ? -0.275 1.540 -13.907 1.00 88.06 87 THR A N 1
ATOM 717 C CA . THR A 1 87 ? -1.296 1.891 -12.923 1.00 88.06 87 THR A CA 1
ATOM 718 C C . THR A 1 87 ? -0.607 2.540 -11.731 1.00 88.06 87 THR A C 1
ATOM 720 O O . THR A 1 87 ? 0.269 1.945 -11.101 1.00 88.06 87 THR A O 1
ATOM 723 N N . LYS A 1 88 ? -0.986 3.786 -11.439 1.00 84.94 88 LYS A N 1
ATOM 724 C CA . LYS A 1 88 ? -0.511 4.493 -10.249 1.00 84.94 88 LYS A CA 1
ATOM 725 C C . LYS A 1 88 ? -1.058 3.819 -8.995 1.00 84.94 88 LYS A C 1
ATOM 727 O O . LYS A 1 88 ? -2.092 3.154 -9.035 1.00 84.94 88 LYS A O 1
ATOM 732 N N . LYS A 1 89 ? -0.377 4.044 -7.874 1.00 84.81 89 LYS A N 1
ATOM 733 C CA . LYS A 1 89 ? -0.866 3.624 -6.563 1.00 84.81 89 LYS A CA 1
ATOM 734 C C . LYS A 1 89 ? -2.314 4.108 -6.372 1.00 84.81 89 LYS A C 1
ATOM 736 O O . LYS A 1 89 ? -2.575 5.287 -6.623 1.00 84.81 89 LYS A O 1
ATOM 741 N N . PRO A 1 90 ? -3.248 3.232 -5.963 1.00 84.50 90 PRO A N 1
ATOM 742 C CA . PRO A 1 90 ? -4.624 3.636 -5.732 1.00 84.50 90 PRO A CA 1
ATOM 743 C C . PRO A 1 90 ? -4.671 4.673 -4.607 1.00 84.50 90 PRO A C 1
ATOM 745 O O . PRO A 1 90 ? -4.147 4.449 -3.514 1.00 84.50 90 PRO A O 1
ATOM 748 N N . ASN A 1 91 ? -5.283 5.821 -4.893 1.00 80.19 91 ASN A N 1
ATOM 749 C CA . ASN A 1 91 ? -5.454 6.879 -3.908 1.00 80.19 91 ASN A CA 1
ATOM 750 C C . ASN A 1 91 ? -6.543 6.469 -2.915 1.00 80.19 91 ASN A C 1
ATOM 752 O O . ASN A 1 91 ? -7.652 6.126 -3.311 1.00 80.19 91 ASN A O 1
ATOM 756 N N . CYS A 1 92 ? -6.221 6.541 -1.629 1.00 79.12 92 CYS A N 1
ATOM 757 C CA . CYS A 1 92 ? -7.178 6.414 -0.539 1.00 79.12 92 CYS A CA 1
ATOM 758 C C . CYS A 1 92 ? -7.991 7.720 -0.478 1.00 79.12 92 CYS A C 1
ATOM 760 O O . CYS A 1 92 ? -7.510 8.729 0.039 1.00 79.12 92 CYS A O 1
ATOM 762 N N . ASN A 1 93 ? -9.190 7.738 -1.072 1.00 70.62 93 ASN A N 1
ATOM 763 C CA . ASN A 1 93 ? -10.007 8.951 -1.191 1.00 70.62 93 ASN A CA 1
ATOM 764 C C . ASN A 1 93 ? -10.853 9.175 0.077 1.00 70.62 93 ASN A C 1
ATOM 766 O O . ASN A 1 93 ? -12.081 9.193 0.041 1.00 70.62 93 ASN A O 1
ATOM 770 N N . VAL A 1 94 ? -10.192 9.311 1.228 1.00 64.06 94 VAL A N 1
ATOM 771 C CA . VAL A 1 94 ? -10.841 9.535 2.531 1.00 64.06 94 VAL A CA 1
ATOM 772 C C . VAL A 1 94 ? -10.858 11.031 2.814 1.00 64.06 94 VAL A C 1
ATOM 774 O O . VAL A 1 94 ? -10.265 11.520 3.769 1.00 64.06 94 VAL A O 1
ATOM 777 N N . ASN A 1 95 ? -11.546 11.788 1.961 1.00 57.44 95 ASN A N 1
ATOM 778 C CA . ASN A 1 95 ? -11.730 13.224 2.185 1.00 57.44 95 ASN A CA 1
ATOM 779 C C . ASN A 1 95 ? -12.620 13.518 3.418 1.00 57.44 95 ASN A C 1
ATOM 781 O O . ASN A 1 95 ? -12.735 14.666 3.824 1.00 57.44 95 ASN A O 1
ATOM 785 N N . ASN A 1 96 ? -13.198 12.481 4.045 1.00 54.47 96 ASN A N 1
ATOM 786 C CA . ASN A 1 96 ? -14.095 12.578 5.201 1.00 54.47 96 ASN A CA 1
ATOM 787 C C . ASN A 1 96 ? -13.585 11.846 6.455 1.00 54.47 96 ASN A C 1
ATOM 789 O O . ASN A 1 96 ? -14.390 11.347 7.231 1.00 54.47 96 ASN A O 1
ATOM 793 N N . GLY A 1 97 ? -12.266 11.811 6.669 1.00 55.22 97 GLY A N 1
ATOM 794 C CA . GLY A 1 97 ? -11.668 11.373 7.931 1.00 55.22 97 GLY A CA 1
ATOM 795 C C . GLY A 1 97 ? -11.786 9.868 8.193 1.00 55.22 97 GLY A C 1
ATOM 796 O O . GLY A 1 97 ? -12.860 9.273 8.182 1.00 55.22 97 GLY A O 1
ATOM 797 N N . ASN A 1 98 ? -10.661 9.229 8.498 1.00 56.28 98 ASN A N 1
ATOM 798 C CA . ASN A 1 98 ? -10.700 7.958 9.209 1.00 56.28 98 ASN A CA 1
ATOM 799 C C . ASN A 1 98 ? -11.287 8.232 10.598 1.00 56.28 98 ASN A C 1
ATOM 801 O O . ASN A 1 98 ? -10.552 8.540 11.536 1.00 56.28 98 ASN A O 1
ATOM 805 N N . PHE A 1 99 ? -12.610 8.153 10.729 1.00 55.41 99 PHE A N 1
ATOM 806 C CA . PHE A 1 99 ? -13.246 8.030 12.028 1.00 55.41 99 PHE A CA 1
ATOM 807 C C . PHE A 1 99 ? -12.801 6.688 12.593 1.00 55.41 99 PHE A C 1
ATOM 809 O O . PHE A 1 99 ? -13.349 5.635 12.264 1.00 55.41 99 PHE A O 1
ATOM 816 N N . VAL A 1 100 ? -11.752 6.723 13.413 1.00 60.91 100 VAL A N 1
ATOM 817 C CA . VAL A 1 100 ? -11.444 5.629 14.323 1.00 60.91 100 VAL A CA 1
ATOM 818 C C . VAL A 1 100 ? -12.642 5.560 15.256 1.00 60.91 100 VAL A C 1
ATOM 820 O O . VAL A 1 100 ? -12.776 6.356 16.181 1.00 60.91 100 VAL A O 1
ATOM 823 N N . ASN A 1 101 ? -13.580 4.678 14.923 1.00 58.28 101 ASN A N 1
ATOM 824 C CA . ASN A 1 101 ? -14.743 4.416 15.745 1.00 58.28 101 ASN A CA 1
ATOM 825 C C . ASN A 1 1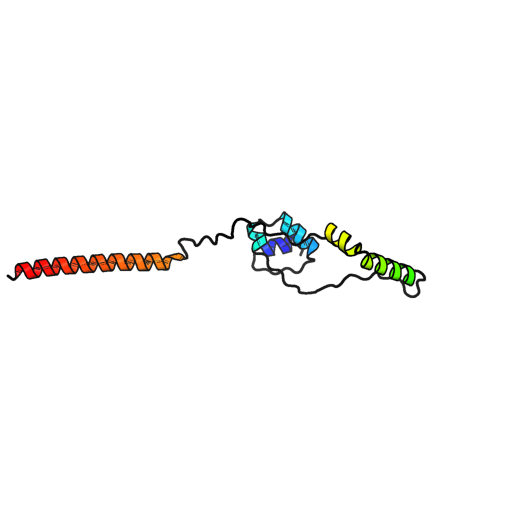01 ? -14.219 3.755 17.019 1.00 58.28 101 ASN A C 1
ATOM 827 O O . ASN A 1 101 ? -13.968 2.550 17.043 1.00 58.28 101 ASN A O 1
ATOM 831 N N . VAL A 1 102 ? -13.984 4.558 18.056 1.00 70.19 102 VAL A N 1
ATOM 832 C CA . VAL A 1 102 ? -13.633 4.048 19.378 1.00 70.19 102 VAL A CA 1
ATOM 833 C C . VAL A 1 102 ? -14.882 3.354 19.901 1.00 70.19 102 VAL A C 1
ATOM 835 O O . VAL A 1 102 ? -15.834 3.989 20.354 1.00 70.19 102 VAL A O 1
ATOM 838 N N . GLY A 1 103 ? -14.925 2.035 19.736 1.00 74.81 103 GLY A N 1
ATOM 839 C CA . GLY A 1 103 ? -16.052 1.235 20.188 1.00 74.81 103 GLY A CA 1
ATOM 840 C C . GLY A 1 103 ? -16.166 1.278 21.710 1.00 74.81 103 GLY A C 1
ATOM 841 O O . GLY A 1 103 ? -15.170 1.425 22.415 1.00 74.81 103 GLY A O 1
ATOM 842 N N . LEU A 1 104 ? -17.372 1.042 22.231 1.00 73.12 104 LEU A N 1
ATOM 843 C CA . LEU A 1 104 ? -17.627 0.894 23.676 1.00 73.12 104 LEU A CA 1
ATOM 844 C C . LEU A 1 104 ? -16.717 -0.153 24.349 1.00 73.12 104 LEU A C 1
ATOM 846 O O . LEU A 1 104 ? -16.503 -0.123 25.557 1.00 73.12 104 LEU A O 1
ATOM 850 N N . ARG A 1 105 ? -16.161 -1.076 23.557 1.00 76.88 105 ARG A N 1
ATOM 851 C CA . ARG A 1 105 ? -15.182 -2.067 24.003 1.00 76.88 105 ARG A CA 1
ATOM 852 C C . ARG A 1 105 ? -13.845 -1.448 24.408 1.00 76.88 105 ARG A C 1
ATOM 854 O O . ARG A 1 105 ? -13.226 -1.939 25.344 1.00 76.88 105 ARG A O 1
ATOM 861 N N . GLU A 1 106 ? -13.410 -0.389 23.733 1.00 78.88 106 GLU A N 1
ATOM 862 C CA . GLU A 1 106 ? -12.134 0.274 24.025 1.00 78.88 106 GLU A CA 1
ATOM 863 C C . GLU A 1 106 ? -12.253 1.248 25.204 1.00 78.88 106 GLU A C 1
ATOM 865 O O . GLU A 1 106 ? -11.307 1.416 25.967 1.00 78.88 106 GLU A O 1
ATOM 870 N N . SER A 1 107 ? -13.440 1.819 25.432 1.00 85.69 107 SER A N 1
ATOM 871 C CA . SER A 1 107 ? -13.733 2.697 26.575 1.00 85.69 107 SER A CA 1
ATOM 872 C C . SER A 1 107 ? -14.262 1.968 27.820 1.00 85.69 107 SER A C 1
ATOM 874 O O . SER A 1 107 ? -14.686 2.611 28.781 1.00 85.69 107 SER A O 1
ATOM 876 N N . TYR A 1 108 ? -14.192 0.632 27.857 1.00 89.94 108 TYR A N 1
ATOM 877 C CA . TYR A 1 108 ? -14.722 -0.201 28.946 1.00 89.94 108 TYR A CA 1
ATOM 878 C C . TYR A 1 108 ? -14.200 0.199 30.340 1.00 89.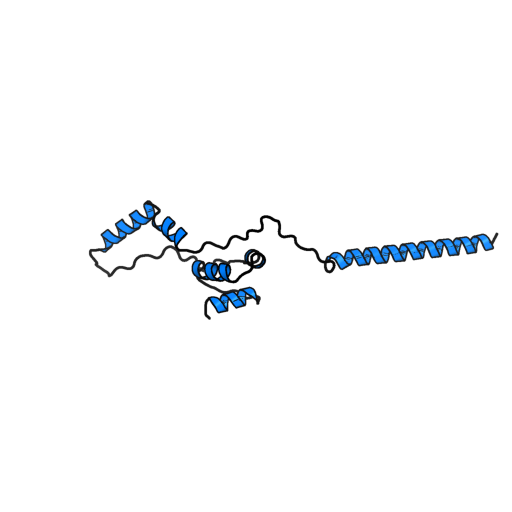94 108 TYR A C 1
ATOM 880 O O . TYR A 1 108 ? -14.966 0.253 31.302 1.00 89.94 108 TYR A O 1
ATOM 888 N N . LEU A 1 109 ? -12.917 0.563 30.439 1.00 91.12 109 LEU A N 1
ATOM 889 C CA . LEU A 1 109 ? -12.292 1.023 31.686 1.00 91.12 109 LEU A CA 1
ATOM 890 C C . LEU A 1 109 ? -12.981 2.260 32.280 1.00 91.12 109 LEU A C 1
ATOM 892 O O . LEU A 1 109 ? -13.184 2.327 33.491 1.00 91.12 109 LEU A O 1
ATOM 896 N N . VAL A 1 110 ? -13.376 3.217 31.436 1.00 92.50 110 VAL A N 1
ATOM 897 C CA . VAL A 1 110 ? -14.032 4.459 31.875 1.00 92.50 110 VAL A CA 1
ATOM 898 C C . VAL A 1 110 ? -15.392 4.147 32.498 1.00 92.50 110 VAL A C 1
ATOM 900 O O . VAL A 1 110 ? -15.720 4.667 33.565 1.00 92.50 110 VAL A O 1
ATOM 903 N N . PHE A 1 111 ? -16.155 3.243 31.880 1.00 92.75 111 PHE A N 1
ATOM 904 C CA . PHE A 1 111 ? -17.457 2.823 32.398 1.00 92.75 111 PHE A CA 1
ATOM 905 C C . PHE A 1 111 ? -17.352 2.049 33.716 1.00 92.75 111 PHE A C 1
ATOM 907 O O . PHE A 1 111 ? -18.186 2.251 34.599 1.00 92.75 111 PHE A O 1
ATOM 914 N N . ILE A 1 112 ? -16.321 1.214 33.895 1.00 94.81 112 ILE A N 1
ATOM 915 C CA . ILE A 1 112 ? -16.087 0.521 35.172 1.00 94.81 112 ILE A CA 1
ATOM 916 C C . ILE A 1 112 ? -15.796 1.522 36.291 1.00 94.81 112 ILE A C 1
ATOM 918 O O . ILE A 1 112 ? -16.410 1.443 37.354 1.00 94.81 112 ILE A O 1
ATOM 922 N N . ILE A 1 113 ? -14.875 2.463 36.062 1.00 96.56 113 ILE A N 1
ATOM 923 C CA . ILE A 1 113 ? -14.490 3.459 37.074 1.00 96.56 113 ILE A CA 1
ATOM 924 C C . ILE A 1 113 ? -15.704 4.306 37.470 1.00 96.56 113 ILE A C 1
ATOM 926 O O . ILE A 1 113 ? -15.937 4.530 38.659 1.00 96.56 113 ILE A O 1
ATOM 930 N N . PHE A 1 114 ? -16.516 4.713 36.490 1.00 96.19 114 PHE A N 1
ATOM 931 C CA . PHE A 1 114 ? -17.768 5.422 36.742 1.00 96.19 114 PHE A CA 1
ATOM 932 C C . PHE A 1 114 ? -18.736 4.594 37.601 1.00 96.19 114 PHE A C 1
ATOM 934 O O . PHE A 1 114 ? -19.248 5.092 38.603 1.00 96.19 114 PHE A O 1
ATOM 941 N N . GLY A 1 115 ? -18.932 3.313 37.269 1.00 96.62 115 GLY A N 1
ATOM 942 C CA . GLY A 1 115 ? -19.784 2.407 38.043 1.00 96.62 115 GLY A CA 1
ATOM 943 C C . GLY A 1 115 ? -19.326 2.239 39.496 1.00 96.62 115 GLY A C 1
ATOM 944 O O . GLY A 1 115 ? -20.143 2.325 40.412 1.00 96.62 115 GLY A O 1
ATOM 945 N N . ILE A 1 116 ? -18.021 2.072 39.726 1.00 97.31 116 ILE A N 1
ATOM 946 C CA . ILE A 1 116 ? -17.449 1.966 41.079 1.00 97.31 116 ILE A CA 1
ATOM 947 C C . ILE A 1 116 ? -17.674 3.262 41.866 1.00 97.31 116 ILE A C 1
ATOM 949 O O . ILE A 1 116 ? -18.076 3.207 43.028 1.00 97.31 116 ILE A O 1
ATOM 953 N N . GLY A 1 117 ? -17.464 4.424 41.239 1.00 97.56 117 GLY A N 1
ATOM 954 C CA . GLY A 1 117 ? -17.692 5.723 41.877 1.00 97.56 117 GLY A CA 1
ATOM 955 C C . GLY A 1 117 ? -19.141 5.914 42.331 1.00 97.56 117 GLY A C 1
ATOM 956 O O . GLY A 1 117 ? -19.387 6.354 43.454 1.00 97.56 117 GLY A O 1
ATOM 957 N N . VAL A 1 118 ? -20.102 5.510 41.496 1.00 97.12 118 VAL A N 1
ATOM 958 C CA . VAL A 1 118 ? -21.536 5.565 41.821 1.00 97.12 118 VAL A CA 1
ATOM 959 C C . VAL A 1 118 ? -21.882 4.653 43.005 1.00 97.12 118 VAL A C 1
ATOM 961 O O . VAL A 1 118 ? -22.590 5.077 43.920 1.00 97.12 118 VAL A O 1
ATOM 964 N N . VAL A 1 119 ? -21.349 3.427 43.038 1.00 97.50 119 VAL A N 1
ATOM 965 C CA . VAL A 1 119 ? -21.576 2.485 44.150 1.00 97.50 119 VAL A CA 1
ATOM 966 C C . VAL A 1 119 ? -20.966 3.002 45.454 1.00 97.50 119 VAL A C 1
ATOM 968 O O . VAL A 1 119 ? -21.630 2.975 46.489 1.00 97.50 119 VAL A O 1
ATOM 971 N N . LEU A 1 120 ? -19.733 3.516 45.419 1.00 96.81 120 LEU A N 1
ATOM 972 C CA . LEU A 1 120 ? -19.077 4.084 46.601 1.00 96.81 120 LEU A CA 1
ATOM 973 C C . LEU A 1 120 ? -19.848 5.283 47.160 1.00 96.81 120 LEU A C 1
ATOM 975 O O . LEU A 1 120 ? -20.040 5.371 48.371 1.00 96.81 120 LEU A O 1
ATOM 979 N N . SER A 1 121 ? -20.335 6.171 46.291 1.00 96.25 121 SER A N 1
ATOM 980 C CA . SER A 1 121 ? -21.143 7.319 46.710 1.00 96.25 121 SER A CA 1
ATOM 981 C C . SER A 1 121 ? -22.441 6.884 47.397 1.00 96.25 121 SER A C 1
ATOM 983 O O . SER A 1 121 ? -22.744 7.375 48.484 1.00 96.25 121 SER A O 1
ATOM 985 N N . MET A 1 122 ? -23.162 5.906 46.832 1.00 95.94 122 MET A N 1
ATOM 986 C CA . MET A 1 122 ? -24.360 5.352 47.475 1.00 95.94 122 MET A CA 1
ATOM 987 C C . MET A 1 122 ? -24.049 4.726 48.841 1.00 95.94 122 MET A C 1
ATOM 989 O O . MET A 1 122 ? -24.788 4.955 49.797 1.00 95.94 122 MET A O 1
ATOM 993 N N . MET A 1 123 ? -22.944 3.984 48.965 1.00 95.81 123 MET A N 1
ATOM 994 C CA . MET A 1 123 ? -22.544 3.366 50.236 1.00 95.81 123 MET A CA 1
ATOM 995 C C . MET A 1 123 ? -22.229 4.407 51.317 1.00 95.81 123 MET A C 1
ATOM 997 O O . MET A 1 123 ? -22.653 4.238 52.460 1.00 95.81 123 MET A O 1
ATOM 1001 N N . ILE A 1 124 ? -21.542 5.500 50.970 1.00 95.62 124 ILE A N 1
ATOM 1002 C CA . ILE A 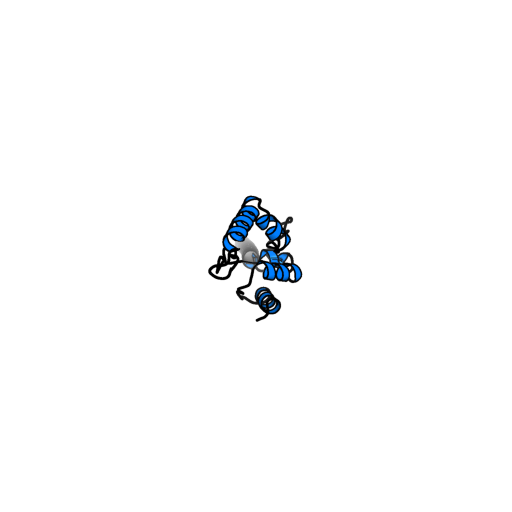1 124 ? -21.221 6.581 51.917 1.00 95.62 124 ILE A CA 1
ATOM 1003 C C . ILE A 1 124 ? -22.501 7.243 52.441 1.00 95.62 124 ILE A C 1
ATOM 1005 O O . ILE A 1 124 ? -22.648 7.393 53.652 1.00 95.62 124 ILE A O 1
ATOM 1009 N N . ILE A 1 125 ? -23.453 7.563 51.559 1.00 95.12 125 ILE A N 1
ATOM 1010 C CA . ILE A 1 125 ? -24.729 8.190 51.950 1.00 95.12 125 ILE A CA 1
ATOM 1011 C C . ILE A 1 125 ? -25.538 7.274 52.877 1.00 95.12 125 ILE A C 1
ATOM 1013 O O . ILE A 1 125 ? -26.107 7.729 53.871 1.00 95.12 125 ILE A O 1
ATOM 1017 N N . ILE A 1 126 ? -25.582 5.970 52.590 1.00 94.25 126 ILE A N 1
ATOM 1018 C CA . ILE A 1 126 ? -26.281 4.998 53.444 1.00 94.25 126 ILE A CA 1
ATOM 1019 C C . ILE A 1 126 ? -25.646 4.956 54.839 1.00 94.25 126 ILE A C 1
ATOM 1021 O O . ILE A 1 126 ? -26.365 5.003 55.839 1.00 94.25 126 ILE A O 1
ATOM 1025 N N . LEU A 1 127 ? -24.314 4.906 54.917 1.00 92.75 127 LEU A N 1
ATOM 1026 C CA . LEU A 1 127 ? -23.589 4.910 56.190 1.00 92.75 127 LEU A CA 1
ATOM 1027 C C . LEU A 1 127 ? -23.816 6.203 56.979 1.00 92.75 127 LEU A C 1
ATOM 1029 O O . LEU A 1 127 ? -24.031 6.147 58.190 1.00 92.75 127 LEU A O 1
ATOM 1033 N N . GLU A 1 128 ? -23.817 7.352 56.307 1.00 93.19 128 GLU A N 1
ATOM 1034 C CA . GLU A 1 128 ? -24.090 8.650 56.926 1.00 93.19 128 GLU A CA 1
ATOM 1035 C C . GLU A 1 128 ? -25.510 8.708 57.503 1.00 93.19 128 GLU A C 1
ATOM 1037 O O . GLU A 1 128 ? -25.701 9.067 58.666 1.00 93.19 128 GLU A O 1
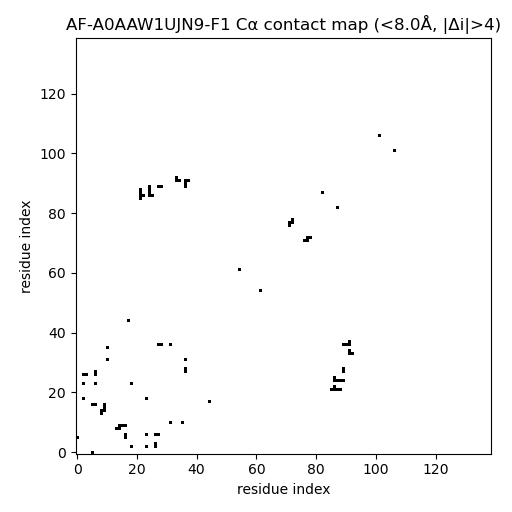ATOM 1042 N N . THR A 1 129 ? -26.500 8.244 56.739 1.00 89.94 129 THR A N 1
ATOM 1043 C CA . THR A 1 129 ? -27.904 8.226 57.171 1.00 89.94 129 THR A CA 1
ATOM 1044 C C . THR A 1 129 ? -28.126 7.272 58.351 1.00 89.94 129 THR A C 1
ATOM 1046 O O . THR A 1 129 ? -28.887 7.581 59.271 1.00 89.94 129 THR A O 1
ATOM 1049 N N . LEU A 1 130 ? -27.460 6.111 58.357 1.00 89.06 130 LEU A N 1
ATOM 1050 C CA . LEU A 1 130 ? -27.517 5.160 59.471 1.00 89.06 130 LEU A CA 1
ATOM 1051 C C . LEU A 1 130 ? -26.869 5.729 60.732 1.00 89.06 130 LEU A C 1
ATOM 1053 O O . LEU A 1 130 ? -27.452 5.622 61.810 1.00 89.06 130 LEU A O 1
ATOM 1057 N N . LYS A 1 131 ? -25.701 6.365 60.601 1.00 88.88 131 LYS A N 1
ATOM 1058 C CA . LYS A 1 131 ? -25.006 6.995 61.726 1.00 88.88 131 LYS A CA 1
ATOM 1059 C C . LYS A 1 131 ? -25.829 8.139 62.317 1.00 88.88 131 LYS A C 1
ATOM 1061 O O . LYS A 1 131 ? -25.952 8.213 63.535 1.00 88.88 131 LYS A O 1
ATOM 1066 N N . HIS A 1 132 ? -26.433 8.982 61.477 1.00 85.94 132 HIS A N 1
ATOM 1067 C CA . HIS A 1 132 ? -27.284 10.078 61.940 1.00 85.94 132 HIS A CA 1
ATOM 1068 C C . HIS A 1 132 ? -28.507 9.560 62.709 1.00 85.94 132 HIS A C 1
ATOM 1070 O O . HIS A 1 132 ? -28.795 10.047 63.798 1.00 85.94 132 HIS A O 1
ATOM 1076 N N . LYS A 1 133 ? -29.165 8.504 62.209 1.00 81.44 133 LYS A N 1
ATOM 1077 C CA . LYS A 1 133 ? -30.289 7.860 62.911 1.00 81.44 133 LYS A CA 1
ATOM 1078 C C . LYS A 1 133 ? -29.898 7.176 64.221 1.00 81.44 133 LYS A C 1
ATOM 1080 O O . LYS A 1 133 ? -30.755 7.032 65.087 1.00 81.44 133 LYS A O 1
ATOM 1085 N N . TYR A 1 134 ? -28.663 6.692 64.345 1.00 76.88 134 TYR A N 1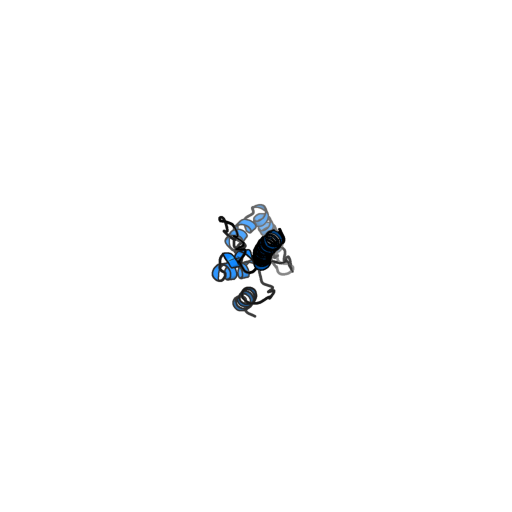
ATOM 1086 C CA . TYR A 1 134 ? -28.181 6.066 65.579 1.00 76.88 134 TYR A CA 1
ATOM 1087 C C . TYR A 1 134 ? -27.808 7.118 66.633 1.00 76.88 134 TYR A C 1
ATOM 1089 O O . TYR A 1 134 ? -28.168 6.952 67.792 1.00 76.88 134 TYR A O 1
ATOM 1097 N N . LEU A 1 135 ? -27.178 8.225 66.218 1.00 71.81 135 LEU A N 1
ATOM 1098 C CA . LEU A 1 135 ? -26.836 9.357 67.091 1.00 71.81 135 LEU A CA 1
ATOM 1099 C C . LEU A 1 135 ? -28.071 10.116 67.602 1.00 71.81 135 LEU A C 1
ATOM 1101 O O . LEU A 1 135 ? -28.104 10.474 68.772 1.00 71.81 135 LEU A O 1
ATOM 1105 N N . ASP A 1 136 ? -29.114 10.289 66.782 1.00 58.56 136 ASP A N 1
ATOM 1106 C CA . ASP A 1 136 ? -30.386 10.898 67.224 1.00 58.56 136 ASP A CA 1
ATOM 1107 C C . ASP A 1 136 ? -31.187 10.005 68.188 1.00 58.56 136 ASP A C 1
ATOM 1109 O O . ASP A 1 136 ? -32.166 10.448 68.780 1.00 58.56 136 ASP A O 1
ATOM 1113 N N . LYS A 1 137 ? -30.805 8.732 68.336 1.00 55.84 137 LYS A N 1
ATOM 1114 C CA . LYS A 1 137 ? -31.441 7.791 69.267 1.00 55.84 137 LYS A CA 1
ATOM 1115 C C . LYS A 1 137 ? -30.773 7.755 70.646 1.00 55.84 137 LYS A C 1
ATOM 1117 O O . LYS A 1 137 ? -31.330 7.131 71.545 1.00 55.84 137 LYS A O 1
ATOM 1122 N N . GLU A 1 138 ? -29.594 8.363 70.790 1.00 52.75 138 GLU A N 1
ATOM 1123 C CA . GLU A 1 138 ? -28.793 8.401 72.026 1.00 52.75 138 GLU A CA 1
ATOM 1124 C C . GLU A 1 138 ? -28.863 9.752 72.774 1.00 52.75 138 GLU A C 1
ATOM 1126 O O . GLU A 1 138 ? -28.203 9.896 73.804 1.00 52.75 138 GLU A O 1
ATOM 1131 N N . VAL A 1 139 ? -29.675 10.716 72.308 1.00 46.56 139 VAL A N 1
ATOM 1132 C CA . VAL A 1 139 ? -30.005 11.978 73.013 1.00 46.56 139 VAL A CA 1
ATOM 1133 C C . VAL A 1 139 ? -31.428 11.941 73.559 1.00 46.56 139 VAL A C 1
ATOM 1135 O O . VAL A 1 139 ? -32.334 11.507 72.812 1.00 46.56 139 VAL A O 1
#

Sequence (139 aa):
MTIKEGIRRVQSEFFGFHVELSSGYKVIGDSFKETEKCGLREITYVDVKEPWLSIRKNSSYKEIMKIGMRRIQEHGLQHREASRLYTKKPNCNVNNGNFVNVGLRESYLVFIIFGIGVVLSMMIIILETLKHKYLDKEV

Radius of gyration: 33.45 Å; Cα contacts (8 Å, |Δi|>4): 48; chains: 1; bounding box: 60×33×110 Å